Protein AF-A0A955BFC3-F1 (afdb_monomer)

Structure (mmCIF, N/CA/C/O backbone):
data_AF-A0A955BFC3-F1
#
_entry.id   AF-A0A955BFC3-F1
#
loop_
_atom_site.group_PDB
_atom_site.id
_atom_site.type_symbol
_atom_site.label_atom_id
_atom_site.label_alt_id
_atom_site.label_comp_id
_atom_site.label_asym_id
_atom_site.label_entity_id
_atom_site.label_seq_id
_atom_site.pdbx_PDB_ins_code
_atom_site.Cartn_x
_atom_site.Cartn_y
_atom_site.Cartn_z
_atom_site.occupancy
_atom_site.B_iso_or_equiv
_atom_site.auth_seq_id
_atom_site.auth_comp_id
_atom_site.auth_asym_id
_atom_site.auth_atom_id
_atom_site.pdbx_PDB_model_num
ATOM 1 N N . MET A 1 1 ? -17.741 5.591 8.403 1.00 45.81 1 MET A N 1
ATOM 2 C CA . MET A 1 1 ? -16.371 6.049 8.063 1.00 45.81 1 MET A CA 1
ATOM 3 C C . MET A 1 1 ? -15.977 5.504 6.692 1.00 45.81 1 MET A C 1
ATOM 5 O O . MET A 1 1 ? -16.262 4.345 6.418 1.00 45.81 1 MET A O 1
ATOM 9 N N . LYS A 1 2 ? -15.362 6.307 5.809 1.00 43.09 2 LYS A N 1
ATOM 10 C CA . LYS A 1 2 ? -14.871 5.824 4.501 1.00 43.09 2 LYS A CA 1
ATOM 11 C C . LYS A 1 2 ? -13.695 4.860 4.730 1.00 43.09 2 LYS A C 1
ATOM 13 O O . LYS A 1 2 ? -12.617 5.267 5.165 1.00 43.09 2 LYS A O 1
ATOM 18 N N . MET A 1 3 ? -13.920 3.569 4.484 1.00 52.06 3 MET A N 1
ATOM 19 C CA . MET A 1 3 ? -12.904 2.509 4.620 1.00 52.06 3 MET A CA 1
ATOM 20 C C . MET A 1 3 ? -11.932 2.458 3.437 1.00 52.06 3 MET A C 1
ATOM 22 O O . MET A 1 3 ? -10.856 1.881 3.547 1.00 52.06 3 MET A O 1
ATOM 26 N N . ILE A 1 4 ? -12.278 3.092 2.316 1.00 54.69 4 ILE A N 1
ATOM 27 C CA . ILE A 1 4 ? -11.404 3.135 1.145 1.00 54.69 4 ILE A CA 1
ATOM 28 C C . ILE A 1 4 ? -10.314 4.180 1.405 1.00 54.69 4 ILE A C 1
ATOM 30 O O . ILE A 1 4 ? -10.650 5.315 1.746 1.00 54.69 4 ILE A O 1
ATOM 34 N N . PRO A 1 5 ? -9.023 3.838 1.263 1.00 65.00 5 PRO A N 1
ATOM 35 C CA . PRO A 1 5 ? -7.918 4.779 1.393 1.00 65.00 5 PRO A CA 1
ATOM 36 C C . PRO A 1 5 ? -7.815 5.655 0.133 1.00 65.00 5 PRO A C 1
ATOM 38 O O . PRO A 1 5 ? -6.777 5.686 -0.516 1.00 65.00 5 PRO A O 1
ATOM 41 N N . GLY A 1 6 ? -8.900 6.329 -0.254 1.00 74.44 6 GLY A N 1
ATOM 42 C CA . GLY A 1 6 ? -8.959 7.103 -1.496 1.00 74.44 6 GLY A CA 1
ATOM 43 C C . GLY A 1 6 ? -7.904 8.205 -1.534 1.00 74.44 6 GLY A C 1
ATOM 44 O O . GLY A 1 6 ? -7.262 8.406 -2.557 1.00 74.44 6 GLY A O 1
ATOM 45 N N . GLU A 1 7 ? -7.653 8.844 -0.395 1.00 82.81 7 GLU A N 1
ATOM 46 C CA . GLU A 1 7 ? -6.651 9.896 -0.238 1.00 82.81 7 GLU A CA 1
ATOM 47 C C . GLU A 1 7 ? -5.227 9.353 -0.411 1.00 82.81 7 GLU A C 1
ATOM 49 O O . GLU A 1 7 ? -4.415 9.953 -1.111 1.00 82.81 7 GLU A O 1
ATOM 54 N N . ILE A 1 8 ? -4.925 8.191 0.182 1.00 88.12 8 ILE A N 1
ATOM 55 C CA . ILE A 1 8 ? -3.597 7.570 0.067 1.00 88.12 8 ILE A CA 1
ATOM 56 C C . ILE A 1 8 ? -3.375 7.012 -1.334 1.00 88.12 8 ILE A C 1
ATOM 58 O O . ILE A 1 8 ? -2.281 7.153 -1.870 1.00 88.12 8 ILE A O 1
ATOM 62 N N . ILE A 1 9 ? -4.391 6.397 -1.942 1.00 87.50 9 ILE A N 1
ATOM 63 C CA . ILE A 1 9 ? -4.297 5.912 -3.320 1.00 87.50 9 ILE A CA 1
ATOM 64 C C . ILE A 1 9 ? -4.110 7.082 -4.280 1.00 87.50 9 ILE A C 1
ATOM 66 O O . ILE A 1 9 ? -3.218 7.012 -5.119 1.00 87.50 9 ILE A O 1
ATOM 70 N N . ALA A 1 10 ? -4.851 8.180 -4.108 1.00 88.00 10 ALA A N 1
ATOM 71 C CA . ALA A 1 10 ? -4.666 9.392 -4.899 1.00 88.00 10 ALA A CA 1
ATOM 72 C C . ALA A 1 10 ? -3.243 9.958 -4.744 1.00 88.00 10 ALA A C 1
ATOM 74 O O . ALA A 1 10 ? -2.570 10.212 -5.745 1.00 88.00 10 ALA A O 1
ATOM 75 N N . ALA A 1 11 ? -2.749 10.081 -3.506 1.00 88.38 11 ALA A N 1
ATOM 76 C CA . ALA A 1 11 ? -1.388 10.539 -3.224 1.00 88.38 11 ALA A CA 1
ATOM 77 C C . ALA A 1 11 ? -0.327 9.610 -3.835 1.00 88.38 11 ALA A C 1
ATOM 79 O O . ALA A 1 11 ? 0.649 10.074 -4.428 1.00 88.38 11 ALA A O 1
ATOM 80 N N . TYR A 1 12 ? -0.541 8.296 -3.743 1.00 89.69 12 TYR A N 1
ATOM 81 C CA . TYR A 1 12 ? 0.329 7.310 -4.360 1.00 89.69 12 TYR A CA 1
ATOM 82 C C . TYR A 1 12 ? 0.352 7.472 -5.881 1.00 89.69 12 TYR A C 1
ATOM 84 O O . TYR A 1 12 ? 1.433 7.612 -6.443 1.00 89.69 12 TYR A O 1
ATOM 92 N N . THR A 1 13 ? -0.810 7.528 -6.542 1.00 88.38 13 THR A N 1
ATOM 93 C CA . THR A 1 13 ? -0.896 7.685 -8.003 1.00 88.38 13 THR A CA 1
ATOM 94 C C . THR A 1 13 ? -0.278 8.991 -8.490 1.00 88.38 13 THR A C 1
ATOM 96 O O . THR A 1 13 ? 0.429 8.987 -9.494 1.00 88.38 13 THR A O 1
ATOM 99 N N . ALA A 1 14 ? -0.478 10.093 -7.761 1.00 90.00 14 ALA A N 1
ATOM 100 C CA . ALA A 1 14 ? 0.104 11.386 -8.102 1.00 90.00 14 ALA A CA 1
ATOM 101 C C . ALA A 1 14 ? 1.636 11.354 -8.009 1.00 90.00 14 ALA A C 1
ATOM 103 O O . ALA A 1 14 ? 2.320 11.792 -8.931 1.00 90.00 14 ALA A O 1
ATOM 104 N N . GLY A 1 15 ? 2.185 10.784 -6.932 1.00 86.38 15 GLY A N 1
ATOM 105 C CA . GLY A 1 15 ? 3.633 10.631 -6.804 1.00 86.38 15 GLY A CA 1
ATOM 106 C C . GLY A 1 15 ? 4.209 9.617 -7.794 1.00 86.38 15 GLY A C 1
ATOM 107 O O . GLY A 1 15 ? 5.261 9.867 -8.369 1.00 86.38 15 GLY A O 1
ATOM 108 N N . ALA A 1 16 ? 3.502 8.521 -8.079 1.00 85.88 16 ALA A N 1
ATOM 109 C CA . ALA A 1 16 ? 3.922 7.538 -9.075 1.00 85.88 16 ALA A CA 1
ATOM 110 C C . ALA A 1 16 ? 3.994 8.137 -10.488 1.00 85.88 16 ALA A C 1
ATOM 112 O O . ALA A 1 16 ? 4.910 7.806 -11.233 1.00 85.88 16 ALA A O 1
ATOM 113 N N . ALA A 1 17 ? 3.084 9.052 -10.836 1.00 85.88 17 ALA A N 1
ATOM 114 C CA . ALA A 1 17 ? 3.136 9.795 -12.094 1.00 85.88 17 ALA A CA 1
ATOM 115 C C . ALA A 1 17 ? 4.302 10.802 -12.158 1.00 85.88 17 ALA A C 1
ATOM 117 O O . ALA A 1 17 ? 4.757 11.140 -13.247 1.00 85.88 17 ALA A O 1
ATOM 118 N N . ALA A 1 18 ? 4.788 11.278 -11.007 1.00 86.75 18 ALA A N 1
ATOM 119 C CA . ALA A 1 18 ? 5.924 12.194 -10.922 1.00 86.75 18 ALA A CA 1
ATOM 120 C C . ALA A 1 18 ? 7.288 11.479 -10.945 1.00 86.75 18 ALA A C 1
ATOM 122 O O . ALA A 1 18 ? 8.297 12.097 -11.285 1.00 86.75 18 ALA A O 1
ATOM 123 N N . VAL A 1 19 ? 7.346 10.194 -10.575 1.00 83.19 19 VAL A N 1
ATOM 124 C CA . VAL A 1 19 ? 8.592 9.414 -10.579 1.00 83.19 19 VAL A CA 1
ATOM 125 C C . VAL A 1 19 ? 8.903 8.925 -12.005 1.00 83.19 19 VAL A C 1
ATOM 127 O O . VAL A 1 19 ? 8.067 8.255 -12.612 1.00 83.19 19 VAL A O 1
ATOM 130 N N . PRO A 1 20 ? 10.108 9.195 -12.546 1.00 78.75 20 PRO A N 1
ATOM 131 C CA . PRO A 1 20 ? 10.523 8.673 -13.849 1.00 78.75 20 PRO A CA 1
ATOM 132 C C . PRO A 1 20 ? 10.503 7.138 -13.887 1.00 78.75 20 PRO A C 1
ATOM 134 O O . PRO A 1 20 ? 10.922 6.494 -12.924 1.00 78.75 20 PRO A O 1
ATOM 137 N N . GLN A 1 21 ? 10.079 6.543 -15.008 1.00 70.56 21 GLN A N 1
ATOM 138 C CA . GLN A 1 21 ? 9.887 5.084 -15.109 1.00 70.56 21 GLN A CA 1
ATOM 139 C C . GLN A 1 21 ? 11.180 4.270 -14.919 1.00 70.56 21 GLN A C 1
ATOM 141 O O . GLN A 1 21 ? 11.129 3.159 -14.393 1.00 70.56 21 GLN A O 1
ATOM 146 N N . ASP A 1 22 ? 12.342 4.849 -15.229 1.00 72.38 22 ASP A N 1
ATOM 147 C CA . ASP A 1 22 ? 13.648 4.214 -15.003 1.00 72.38 22 ASP A CA 1
ATOM 148 C C . ASP A 1 22 ? 14.060 4.164 -13.520 1.00 72.38 22 ASP A C 1
ATOM 150 O O . ASP A 1 22 ? 14.967 3.426 -13.137 1.00 72.38 22 ASP A O 1
ATOM 154 N N . GLN A 1 23 ? 13.385 4.915 -12.643 1.00 80.88 23 GLN A N 1
ATOM 155 C CA . GLN A 1 23 ? 13.720 5.025 -11.220 1.00 80.88 23 GLN A CA 1
ATOM 156 C C . GLN A 1 23 ? 12.819 4.143 -10.350 1.00 80.88 23 GLN A C 1
ATOM 158 O O . GLN A 1 23 ? 12.224 4.577 -9.361 1.00 80.88 23 GLN A O 1
ATOM 163 N N . SER A 1 24 ? 12.776 2.853 -10.685 1.00 78.06 24 SER A N 1
ATOM 164 C CA . SER A 1 24 ? 11.986 1.824 -9.989 1.00 78.06 24 SER A CA 1
ATOM 165 C C . SER A 1 24 ? 12.195 1.785 -8.464 1.00 78.06 24 SER A C 1
ATOM 167 O O . SER A 1 24 ? 11.259 1.540 -7.703 1.00 78.06 24 SER A O 1
ATOM 169 N N . LYS A 1 25 ? 13.405 2.104 -7.983 1.00 83.94 25 LYS A N 1
ATOM 170 C CA . LYS A 1 25 ? 13.712 2.179 -6.541 1.00 83.94 25 LYS A CA 1
ATOM 171 C C . LYS A 1 25 ? 12.927 3.288 -5.830 1.00 83.94 25 LYS A C 1
ATOM 173 O O . LYS A 1 25 ? 12.523 3.110 -4.682 1.00 83.94 25 LYS A O 1
ATOM 178 N N . TRP A 1 26 ? 12.685 4.411 -6.505 1.00 86.38 26 TRP A N 1
ATOM 179 C CA . TRP A 1 26 ? 11.940 5.542 -5.949 1.00 86.38 26 TRP A CA 1
ATOM 180 C C . TRP A 1 26 ? 10.439 5.271 -5.889 1.00 86.38 26 TRP A C 1
ATOM 182 O O . TRP A 1 26 ? 9.796 5.669 -4.923 1.00 86.38 26 TRP A O 1
ATOM 192 N N . LEU A 1 27 ? 9.895 4.505 -6.841 1.00 85.69 27 LEU A N 1
ATOM 193 C CA . LEU A 1 27 ? 8.512 4.019 -6.767 1.00 85.69 27 LEU A CA 1
ATOM 194 C C . LEU A 1 27 ? 8.286 3.113 -5.551 1.00 85.69 27 LEU A C 1
ATOM 196 O O . LEU A 1 27 ? 7.259 3.231 -4.883 1.00 85.69 27 LEU A O 1
ATOM 200 N N . ILE A 1 28 ? 9.248 2.237 -5.236 1.00 86.81 28 ILE A N 1
ATOM 201 C CA . ILE A 1 28 ? 9.187 1.375 -4.046 1.00 86.81 28 ILE A CA 1
ATOM 202 C C . ILE A 1 28 ? 9.280 2.219 -2.769 1.00 86.81 28 ILE A C 1
ATOM 204 O O . ILE A 1 28 ? 8.455 2.057 -1.871 1.00 86.81 28 ILE A O 1
ATOM 208 N N . ALA A 1 29 ? 10.234 3.152 -2.698 1.00 89.69 29 ALA A N 1
ATOM 209 C CA . ALA A 1 29 ? 10.368 4.054 -1.553 1.00 89.69 29 ALA A CA 1
ATOM 210 C C . ALA A 1 29 ? 9.093 4.889 -1.331 1.00 89.69 29 ALA A C 1
ATOM 212 O O . ALA A 1 29 ? 8.627 5.022 -0.199 1.00 89.69 29 ALA A O 1
ATOM 213 N N . TRP A 1 30 ? 8.482 5.381 -2.412 1.00 90.94 30 TRP A N 1
ATOM 214 C CA . TRP A 1 30 ? 7.227 6.122 -2.356 1.00 90.94 30 TRP A CA 1
ATOM 215 C C . TRP A 1 30 ? 6.056 5.256 -1.886 1.00 90.94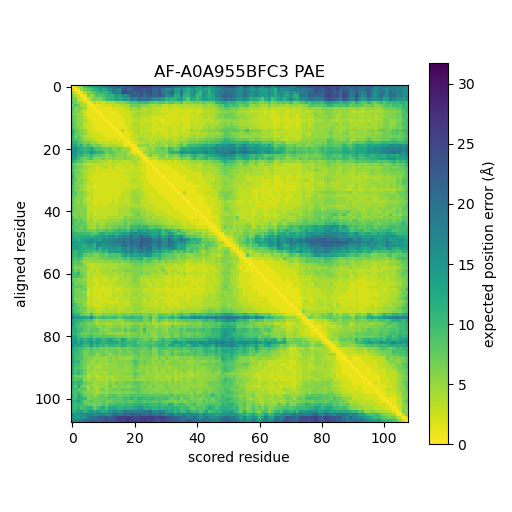 30 TRP A C 1
ATOM 217 O O . TRP A 1 30 ? 5.287 5.669 -1.021 1.00 90.94 30 TRP A O 1
ATOM 227 N N . ALA A 1 31 ? 5.949 4.020 -2.380 1.00 89.31 31 ALA A N 1
ATOM 228 C CA . ALA A 1 31 ? 4.937 3.072 -1.922 1.00 89.31 31 ALA A CA 1
ATOM 229 C C . ALA A 1 31 ? 5.061 2.775 -0.415 1.00 89.31 31 ALA A C 1
ATOM 231 O O . ALA A 1 31 ? 4.052 2.761 0.293 1.00 89.31 31 ALA A O 1
ATOM 232 N N . LEU A 1 32 ? 6.288 2.591 0.088 1.00 91.00 32 LEU A N 1
ATOM 233 C CA . LEU A 1 32 ? 6.555 2.397 1.518 1.00 91.00 32 LEU A CA 1
ATOM 234 C C . LEU A 1 32 ? 6.177 3.633 2.339 1.00 91.00 32 LEU A C 1
ATOM 236 O O . LEU A 1 32 ? 5.547 3.500 3.389 1.00 91.00 32 LEU A O 1
ATOM 240 N N . PHE A 1 33 ? 6.503 4.830 1.845 1.00 92.12 33 PHE A N 1
ATOM 241 C CA . PHE A 1 33 ? 6.109 6.086 2.478 1.00 92.12 33 PHE A CA 1
ATOM 242 C C . PHE A 1 33 ? 4.581 6.223 2.564 1.00 92.12 33 PHE A C 1
ATOM 244 O O . PHE A 1 33 ? 4.045 6.472 3.645 1.00 92.12 33 PHE A O 1
ATOM 251 N N . CYS A 1 34 ? 3.858 5.976 1.467 1.00 90.81 34 CYS A N 1
ATOM 252 C CA . CYS A 1 34 ? 2.393 5.980 1.453 1.00 90.81 34 CYS A CA 1
ATOM 253 C C . CYS A 1 34 ? 1.796 4.923 2.398 1.00 90.81 34 CYS A C 1
ATOM 255 O O . CYS A 1 34 ? 0.814 5.203 3.086 1.00 90.81 34 CYS A O 1
ATOM 257 N N . GLY A 1 35 ? 2.403 3.734 2.481 1.00 89.12 35 GLY A N 1
ATOM 258 C CA . GLY A 1 35 ? 1.998 2.683 3.416 1.00 89.12 35 GLY A CA 1
ATOM 259 C C . GLY A 1 35 ? 2.171 3.092 4.882 1.00 89.12 35 GLY A C 1
ATOM 260 O O . GLY A 1 35 ? 1.267 2.884 5.692 1.00 89.12 35 GLY A O 1
ATOM 261 N N . ALA A 1 36 ? 3.288 3.739 5.223 1.00 90.50 36 ALA A N 1
ATOM 262 C CA . ALA A 1 36 ? 3.508 4.288 6.559 1.00 90.50 36 ALA A CA 1
ATOM 263 C C . ALA A 1 36 ? 2.491 5.395 6.887 1.00 90.50 36 ALA A C 1
ATOM 265 O O . ALA A 1 36 ? 1.892 5.387 7.964 1.00 90.50 36 ALA A O 1
ATOM 266 N N . LEU A 1 37 ? 2.234 6.301 5.937 1.00 88.69 37 LEU A N 1
ATOM 267 C CA . LEU A 1 37 ? 1.247 7.371 6.092 1.00 88.69 37 LEU A CA 1
ATOM 268 C C . LEU A 1 37 ? -0.159 6.804 6.338 1.00 88.69 37 LEU A C 1
ATOM 270 O O . LEU A 1 37 ? -0.875 7.271 7.222 1.00 88.69 37 LEU A O 1
ATOM 274 N N . LEU A 1 38 ? -0.533 5.752 5.605 1.00 89.19 38 LEU A N 1
ATOM 275 C CA . LEU A 1 38 ? -1.804 5.055 5.783 1.00 8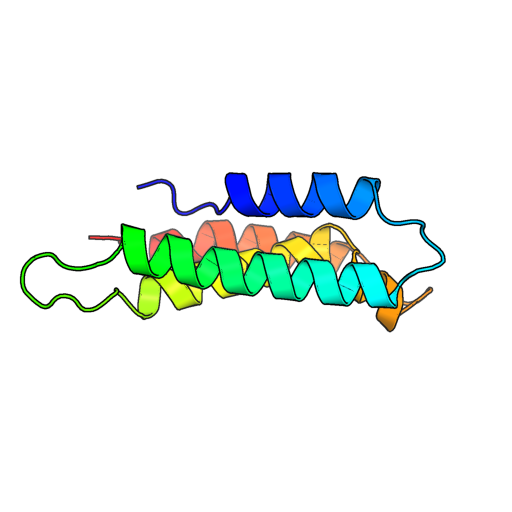9.19 38 LEU A CA 1
ATOM 276 C C . LEU A 1 38 ? -1.960 4.501 7.197 1.00 89.19 38 LEU A C 1
ATOM 278 O O . LEU A 1 38 ? -3.023 4.662 7.798 1.00 89.19 38 LEU A 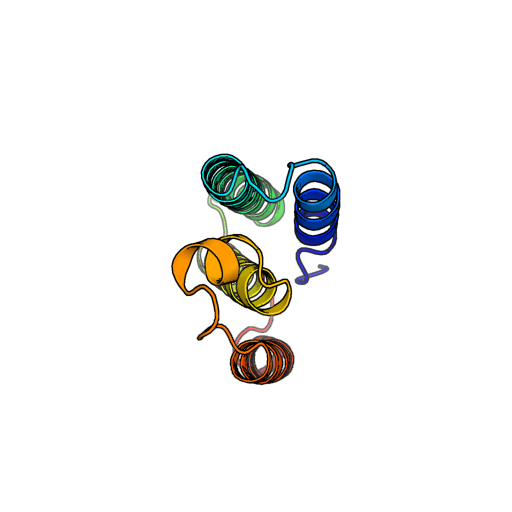O 1
ATOM 282 N N . ILE A 1 39 ? -0.912 3.874 7.738 1.00 87.62 39 ILE A N 1
ATOM 283 C CA . ILE A 1 39 ? -0.927 3.340 9.103 1.00 87.62 39 ILE A CA 1
ATOM 284 C C . ILE A 1 39 ? -1.135 4.475 10.108 1.00 87.62 39 ILE A C 1
ATOM 286 O O . ILE A 1 39 ? -1.988 4.353 10.986 1.00 87.62 39 ILE A O 1
ATOM 290 N N . VAL A 1 40 ? -0.412 5.589 9.960 1.00 86.56 40 VAL A N 1
ATOM 291 C CA . VAL A 1 40 ? -0.532 6.750 10.856 1.00 86.56 40 VAL A CA 1
ATOM 292 C C . VAL A 1 40 ? -1.945 7.331 10.815 1.00 86.56 40 VAL A C 1
ATOM 294 O O . VAL A 1 40 ? -2.578 7.459 11.862 1.00 86.56 40 VAL A O 1
ATOM 297 N N . ILE A 1 41 ? -2.473 7.616 9.621 1.00 84.81 41 ILE A N 1
ATOM 298 C CA . ILE A 1 41 ? -3.807 8.211 9.459 1.00 84.81 41 ILE A CA 1
ATOM 299 C C . ILE A 1 41 ? -4.886 7.272 9.998 1.00 84.81 41 ILE A C 1
ATOM 301 O O . ILE A 1 41 ? -5.775 7.708 10.728 1.00 84.81 41 ILE A O 1
ATOM 305 N N . ARG A 1 42 ? -4.815 5.970 9.691 1.00 83.88 42 ARG A N 1
ATOM 306 C CA . ARG A 1 42 ? -5.812 5.005 10.175 1.00 83.88 42 ARG A CA 1
ATOM 307 C C . ARG A 1 42 ? -5.717 4.796 11.677 1.00 83.88 42 ARG A C 1
ATOM 309 O O . ARG A 1 42 ? -6.756 4.703 12.325 1.00 83.88 42 ARG A O 1
ATOM 316 N N . CYS A 1 43 ? -4.513 4.775 12.243 1.00 83.19 43 CYS A N 1
ATOM 317 C CA . CYS A 1 43 ? -4.347 4.647 13.685 1.00 83.19 43 CYS A CA 1
ATOM 318 C C . CYS A 1 43 ? -4.872 5.89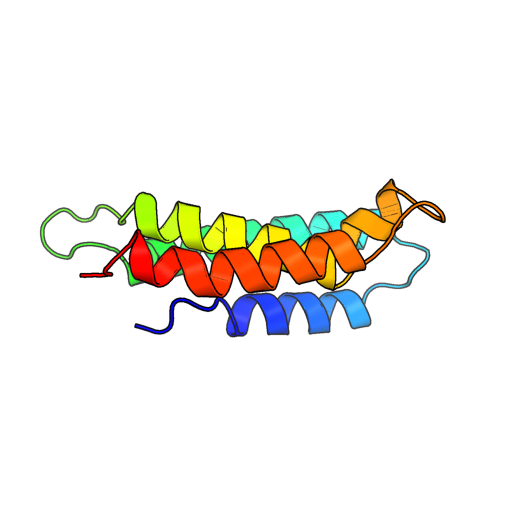8 14.416 1.00 83.19 43 CYS A C 1
ATOM 320 O O . CYS A 1 43 ? -5.518 5.762 15.448 1.00 83.19 43 CYS A O 1
ATOM 322 N N . GLN A 1 44 ? -4.700 7.102 13.857 1.00 80.88 44 GLN A N 1
ATOM 323 C CA . GLN A 1 44 ? -5.293 8.328 14.411 1.00 80.88 44 GLN A CA 1
ATOM 324 C C . GLN A 1 44 ? -6.821 8.366 14.267 1.00 80.88 44 GLN A C 1
ATOM 326 O O . GLN A 1 44 ? -7.509 8.710 15.222 1.00 80.88 44 GLN A O 1
ATOM 331 N N . ALA A 1 45 ? -7.356 7.978 13.107 1.00 78.00 45 ALA A N 1
ATOM 332 C CA . ALA A 1 45 ? -8.794 8.008 12.833 1.00 78.00 45 ALA A CA 1
ATOM 333 C C . ALA A 1 45 ? -9.595 6.962 13.626 1.00 78.00 45 ALA A C 1
ATOM 335 O O . ALA A 1 45 ? -10.770 7.173 13.899 1.00 78.00 45 ALA A O 1
ATOM 336 N N . THR A 1 46 ? -8.968 5.838 13.982 1.00 77.25 46 THR A N 1
ATOM 337 C CA . THR A 1 46 ? -9.590 4.738 14.748 1.00 77.25 46 THR A CA 1
ATOM 338 C C . THR A 1 46 ? -9.105 4.689 16.192 1.00 77.25 46 THR A C 1
ATOM 340 O O . THR A 1 46 ? -9.182 3.650 16.851 1.00 77.25 46 THR A O 1
ATOM 343 N N . LYS A 1 47 ? -8.530 5.793 16.677 1.00 78.31 47 LYS A N 1
ATOM 344 C CA . LYS A 1 47 ? -8.083 5.904 18.058 1.00 78.31 47 LYS A CA 1
ATOM 345 C C . LYS A 1 47 ? -9.308 5.987 18.958 1.00 78.31 47 LYS A C 1
ATOM 347 O O . LYS A 1 47 ? -10.055 6.958 18.900 1.00 78.31 47 LYS A O 1
ATOM 352 N N . ASP A 1 48 ? -9.480 4.978 19.799 1.00 74.31 48 ASP A N 1
ATOM 353 C CA . ASP A 1 48 ? -10.524 4.974 20.814 1.00 74.31 48 ASP A CA 1
ATOM 354 C C . ASP A 1 48 ? -10.237 6.087 21.849 1.00 74.31 48 ASP A C 1
ATOM 356 O O . ASP A 1 48 ? -9.154 6.088 22.449 1.00 74.31 48 ASP A O 1
ATOM 360 N N . PRO A 1 49 ? -11.160 7.045 22.071 1.00 66.94 49 PRO A N 1
ATOM 361 C CA . PRO A 1 49 ? -10.989 8.120 23.047 1.00 66.94 49 PRO A CA 1
ATOM 362 C C . PRO A 1 49 ? -10.810 7.622 24.486 1.00 66.94 49 PRO A C 1
ATOM 364 O O . PRO A 1 49 ? -10.170 8.302 25.285 1.00 66.94 49 PRO A O 1
ATOM 367 N N . ALA A 1 50 ? -11.357 6.447 24.817 1.00 71.56 50 ALA A N 1
ATOM 368 C CA . ALA A 1 50 ? -11.328 5.888 26.164 1.00 71.56 50 ALA A CA 1
ATOM 369 C C . ALA A 1 50 ? -10.021 5.143 26.466 1.00 71.56 50 ALA A C 1
ATOM 371 O O . ALA A 1 50 ? -9.490 5.237 27.570 1.00 71.56 50 ALA A O 1
ATOM 372 N N . THR A 1 51 ? -9.480 4.404 25.493 1.00 71.38 51 THR A N 1
ATOM 373 C CA . THR A 1 51 ? -8.274 3.580 25.697 1.00 71.38 51 THR A CA 1
ATOM 374 C C . THR A 1 51 ? -7.019 4.153 25.040 1.00 71.38 51 THR A C 1
ATOM 376 O O . THR A 1 51 ? -5.912 3.682 25.308 1.00 71.38 51 THR A O 1
ATOM 379 N N . GLY A 1 52 ? -7.161 5.147 24.159 1.00 69.44 52 GLY A N 1
ATOM 380 C CA . GLY A 1 52 ? -6.069 5.748 23.394 1.00 69.44 52 GLY A CA 1
ATOM 381 C C . GLY A 1 52 ? -5.414 4.798 22.385 1.00 69.44 52 GLY A C 1
ATOM 382 O O . GLY A 1 52 ? -4.421 5.176 21.758 1.00 69.44 52 GLY A O 1
ATOM 383 N N . LYS A 1 53 ? -5.937 3.575 22.227 1.00 74.31 53 LYS A N 1
ATOM 384 C CA . LYS A 1 53 ? -5.412 2.549 21.323 1.00 74.31 53 LYS A CA 1
ATOM 385 C C . LYS A 1 53 ? -6.140 2.622 19.991 1.00 74.31 53 LYS A C 1
ATOM 387 O O . LYS A 1 53 ? -7.338 2.880 19.941 1.00 74.31 53 LYS A O 1
ATOM 392 N N . CYS A 1 54 ? -5.413 2.370 18.910 1.00 76.75 54 CYS A N 1
ATOM 393 C CA . CYS A 1 54 ? -6.034 2.264 17.602 1.00 76.75 54 CYS A CA 1
ATOM 394 C C . CYS A 1 54 ? -6.559 0.863 17.320 1.00 76.75 54 CYS A C 1
ATOM 396 O O . CYS A 1 54 ? -6.010 -0.145 17.786 1.00 76.75 54 CYS A O 1
ATOM 398 N N . GLN A 1 55 ? -7.623 0.806 16.527 1.00 79.69 55 GLN A N 1
ATOM 399 C CA . GLN A 1 55 ? -8.258 -0.439 16.136 1.00 79.69 55 GLN A CA 1
ATOM 400 C C . GLN A 1 55 ? -7.378 -1.174 15.118 1.00 79.69 55 GLN A C 1
ATOM 402 O O . GLN A 1 55 ? -7.426 -0.941 13.910 1.00 79.69 55 GLN A O 1
ATOM 407 N N . LYS A 1 56 ? -6.544 -2.089 15.623 1.00 81.00 56 LYS A N 1
ATOM 408 C CA . LYS A 1 56 ? -5.558 -2.837 14.823 1.00 81.00 56 LYS A CA 1
ATOM 409 C C . LYS A 1 56 ? -6.180 -3.551 13.617 1.00 81.00 56 LYS A C 1
ATOM 411 O O . LYS A 1 56 ? -5.556 -3.598 12.562 1.00 81.00 56 LYS A O 1
ATOM 416 N N . ALA A 1 57 ? -7.408 -4.056 13.760 1.00 79.75 57 ALA A N 1
ATOM 417 C CA . ALA A 1 57 ? -8.147 -4.696 12.674 1.00 79.75 57 ALA A CA 1
ATOM 418 C C . ALA A 1 57 ? -8.399 -3.725 11.508 1.00 79.75 57 ALA A C 1
ATOM 420 O O . ALA A 1 57 ? -8.042 -4.033 10.375 1.00 79.75 57 ALA A O 1
ATOM 421 N N . ALA A 1 58 ? -8.914 -2.522 11.779 1.00 79.81 58 ALA A N 1
ATOM 422 C CA . ALA A 1 58 ? -9.175 -1.512 10.753 1.00 79.81 58 ALA A CA 1
ATOM 423 C C . ALA A 1 58 ? -7.898 -1.090 10.008 1.00 79.81 58 ALA A C 1
ATOM 425 O O . ALA A 1 58 ? -7.910 -0.928 8.784 1.00 79.81 58 ALA A O 1
ATOM 426 N N . VAL A 1 59 ? -6.786 -0.940 10.739 1.00 83.94 59 VAL A N 1
ATOM 427 C CA . VAL A 1 59 ? -5.473 -0.626 10.154 1.00 83.94 59 VAL A CA 1
ATOM 428 C C . VAL A 1 59 ? -5.011 -1.761 9.240 1.00 83.94 59 VAL A C 1
ATOM 430 O O . VAL A 1 59 ? -4.627 -1.498 8.102 1.00 83.94 59 VAL A O 1
ATOM 433 N N . ALA A 1 60 ? -5.105 -3.014 9.695 1.00 85.56 60 ALA A N 1
ATOM 434 C CA . ALA A 1 60 ? -4.709 -4.180 8.911 1.00 85.56 60 ALA A CA 1
ATOM 435 C C . ALA A 1 60 ? -5.550 -4.324 7.632 1.00 85.56 60 ALA A C 1
ATOM 437 O O . ALA A 1 60 ? -4.988 -4.454 6.545 1.00 85.56 60 ALA A O 1
ATOM 438 N N . PHE A 1 61 ? -6.881 -4.212 7.729 1.00 85.81 61 PHE A N 1
ATOM 439 C CA . PHE A 1 61 ? -7.762 -4.292 6.559 1.00 85.81 61 PHE A CA 1
ATOM 440 C C . PHE A 1 61 ? -7.485 -3.174 5.544 1.00 85.81 61 PHE A C 1
ATOM 442 O O . PHE A 1 61 ? -7.461 -3.419 4.335 1.00 85.81 61 PHE A O 1
ATOM 449 N N . SER A 1 62 ? -7.220 -1.956 6.031 1.00 84.12 62 SER A N 1
ATOM 450 C CA . SER A 1 62 ? -6.868 -0.810 5.182 1.00 84.12 62 SER A CA 1
ATOM 451 C C . SER A 1 62 ? -5.511 -0.994 4.502 1.00 84.12 62 SER A C 1
ATOM 453 O O . SER A 1 62 ? -5.345 -0.619 3.343 1.00 84.12 62 SER A O 1
ATOM 455 N N . PHE A 1 63 ? -4.541 -1.575 5.210 1.00 87.75 63 PHE A N 1
ATOM 456 C CA . PHE A 1 63 ? -3.209 -1.832 4.675 1.00 87.75 63 PHE A CA 1
ATOM 457 C C . PHE A 1 63 ? -3.241 -2.896 3.575 1.00 87.75 63 PHE A C 1
ATOM 459 O O . PHE A 1 63 ? -2.661 -2.692 2.512 1.00 87.75 63 PHE A O 1
ATOM 466 N N . VAL A 1 64 ? -3.981 -3.991 3.775 1.00 89.00 64 VAL A N 1
ATOM 467 C CA . VAL A 1 64 ? -4.150 -5.018 2.736 1.00 89.00 64 VAL A CA 1
ATOM 468 C C . VAL A 1 64 ? -4.850 -4.438 1.506 1.00 89.00 64 VAL A C 1
ATOM 470 O O . VAL A 1 64 ? -4.383 -4.652 0.389 1.00 89.00 64 VAL A O 1
ATOM 473 N N . ALA A 1 65 ? -5.899 -3.628 1.695 1.00 87.75 65 ALA A N 1
ATOM 474 C CA . ALA A 1 65 ? -6.555 -2.936 0.585 1.00 87.75 65 ALA A CA 1
ATOM 475 C C . ALA A 1 65 ? -5.562 -2.075 -0.214 1.00 87.75 65 ALA A C 1
ATOM 477 O O . ALA A 1 65 ? -5.567 -2.094 -1.443 1.00 87.75 65 ALA A O 1
ATOM 478 N N . PHE A 1 66 ? -4.692 -1.339 0.479 1.00 88.81 66 PHE A N 1
ATOM 479 C CA . PHE A 1 66 ? -3.663 -0.516 -0.149 1.00 88.81 66 PHE A CA 1
ATOM 480 C C . PHE A 1 66 ? -2.667 -1.344 -0.967 1.00 88.81 66 PHE A C 1
ATOM 482 O O . PHE A 1 66 ? -2.399 -0.998 -2.113 1.00 88.81 66 PHE A O 1
ATOM 489 N N . VAL A 1 67 ? -2.173 -2.462 -0.430 1.00 89.38 67 VAL A N 1
ATOM 490 C CA . VAL A 1 67 ? -1.248 -3.353 -1.153 1.00 89.38 67 VAL A CA 1
ATOM 491 C C . VAL A 1 67 ? -1.896 -3.937 -2.409 1.00 89.38 67 VAL A C 1
ATOM 493 O O . VAL A 1 67 ? -1.268 -3.959 -3.467 1.00 89.38 67 VAL A O 1
ATOM 496 N N . ILE A 1 68 ? -3.162 -4.353 -2.322 1.00 89.44 68 ILE A N 1
ATOM 497 C CA . ILE A 1 68 ? -3.910 -4.842 -3.485 1.00 89.44 68 ILE A CA 1
ATOM 498 C C . ILE A 1 68 ? -3.997 -3.750 -4.557 1.00 89.44 68 ILE A C 1
ATOM 500 O O . ILE A 1 68 ? -3.749 -4.013 -5.731 1.00 89.44 68 ILE A O 1
ATOM 504 N N . TRP A 1 69 ? -4.277 -2.507 -4.168 1.00 88.44 69 TRP A N 1
ATOM 505 C CA . TRP A 1 69 ? -4.313 -1.391 -5.110 1.00 88.44 69 TRP A CA 1
ATOM 506 C C . TRP A 1 69 ? -2.945 -1.051 -5.710 1.00 88.44 69 TRP A C 1
ATO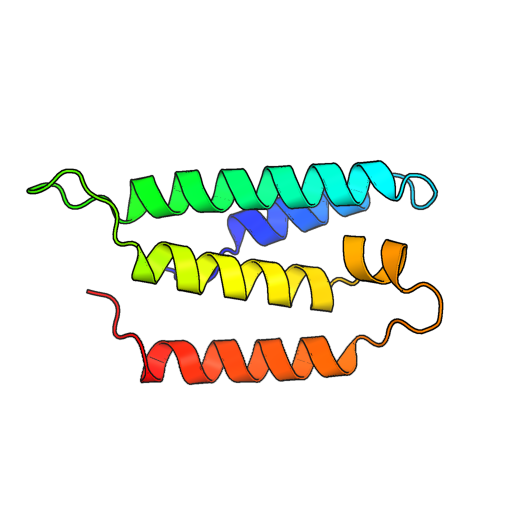M 508 O O . TRP A 1 69 ? -2.873 -0.763 -6.902 1.00 88.44 69 TRP A O 1
ATOM 518 N N . LEU A 1 70 ? -1.857 -1.129 -4.936 1.00 87.56 70 LEU A N 1
ATOM 519 C CA . LEU A 1 70 ? -0.498 -0.981 -5.470 1.00 87.56 70 LEU A CA 1
ATOM 520 C C . LEU A 1 70 ? -0.201 -2.016 -6.557 1.00 87.56 70 LEU A C 1
ATOM 522 O O . LEU A 1 70 ? 0.468 -1.698 -7.544 1.00 87.56 70 LEU A O 1
ATOM 526 N N . TYR A 1 71 ? -0.703 -3.240 -6.374 1.00 87.06 71 TYR A N 1
ATOM 527 C CA . TYR A 1 71 ? -0.628 -4.275 -7.392 1.00 87.06 71 TYR A CA 1
ATOM 528 C C . TYR A 1 71 ? -1.477 -3.897 -8.606 1.00 87.06 71 TYR A C 1
ATOM 530 O O . TYR A 1 71 ? -0.945 -3.868 -9.702 1.00 87.06 71 TYR A O 1
ATOM 538 N N . VAL A 1 72 ? -2.753 -3.527 -8.447 1.00 86.56 72 VAL A N 1
ATOM 539 C CA . VAL A 1 72 ? -3.629 -3.137 -9.578 1.00 86.56 72 VAL A CA 1
ATOM 540 C C . VAL A 1 72 ? -3.035 -2.005 -10.421 1.00 86.56 72 VAL A C 1
ATOM 542 O O . VAL A 1 72 ? -3.127 -2.028 -11.643 1.00 86.56 72 VAL A O 1
ATOM 545 N N . ILE A 1 73 ? -2.407 -1.019 -9.781 1.00 85.31 73 ILE A N 1
ATOM 546 C CA . ILE A 1 73 ? -1.774 0.116 -10.468 1.00 85.31 73 ILE A CA 1
ATOM 547 C C . ILE A 1 73 ? -0.494 -0.316 -11.207 1.00 85.31 73 ILE A C 1
ATOM 549 O O . ILE A 1 73 ? -0.035 0.373 -12.114 1.00 85.31 73 ILE A O 1
ATOM 553 N N . GLY A 1 74 ? 0.084 -1.465 -10.850 1.00 76.56 74 GLY A N 1
ATOM 554 C CA . GLY A 1 74 ? 1.303 -1.973 -11.466 1.00 76.56 74 GLY A CA 1
ATOM 555 C C . GLY A 1 74 ? 2.523 -1.125 -11.127 1.00 76.56 74 GLY A C 1
ATOM 556 O O . GLY A 1 74 ? 3.415 -0.998 -11.948 1.00 76.56 74 GLY A O 1
ATOM 557 N N . GLY A 1 75 ? 2.574 -0.507 -9.946 1.00 77.38 75 GLY A N 1
ATOM 558 C CA . GLY A 1 75 ? 3.697 0.346 -9.557 1.00 77.38 75 GLY A CA 1
ATOM 559 C C . GLY A 1 75 ? 4.954 -0.458 -9.188 1.00 77.38 75 GLY A C 1
ATOM 560 O O . GLY A 1 75 ? 5.665 -0.937 -10.071 1.00 77.38 75 GLY A O 1
ATOM 561 N N . PRO A 1 76 ? 5.250 -0.659 -7.889 1.00 77.50 76 PRO A N 1
ATOM 562 C CA . PRO A 1 76 ? 6.424 -1.421 -7.458 1.00 77.50 76 PRO A CA 1
ATOM 563 C C . PRO A 1 76 ? 6.404 -2.870 -7.964 1.00 77.50 76 PRO A C 1
ATOM 565 O O . PRO A 1 76 ? 7.455 -3.454 -8.193 1.00 77.50 76 PRO A O 1
ATOM 568 N N . PHE A 1 77 ? 5.223 -3.452 -8.186 1.00 79.62 77 PHE A N 1
ATOM 569 C CA . PHE A 1 77 ? 5.102 -4.828 -8.662 1.00 79.62 77 PHE A CA 1
ATOM 570 C C . PHE A 1 77 ? 5.527 -4.986 -10.124 1.00 79.62 77 PHE A C 1
ATOM 572 O O . PHE A 1 77 ? 6.269 -5.912 -10.426 1.00 79.62 77 PHE A O 1
ATOM 579 N N . LYS A 1 78 ? 5.175 -4.064 -11.025 1.00 79.44 78 LYS A N 1
ATOM 580 C CA . LYS A 1 78 ? 5.693 -4.109 -12.402 1.00 79.44 78 LYS A CA 1
ATOM 581 C C . LYS A 1 78 ? 7.200 -3.865 -12.439 1.00 79.44 78 LYS A C 1
ATOM 583 O O . LYS A 1 78 ? 7.902 -4.501 -13.213 1.00 79.44 78 LYS A O 1
ATOM 588 N N . ALA A 1 79 ? 7.704 -3.002 -11.555 1.00 73.44 79 ALA A N 1
ATOM 589 C CA . ALA A 1 79 ? 9.138 -2.771 -11.403 1.00 73.44 79 ALA A CA 1
ATOM 590 C C . ALA A 1 79 ? 9.916 -4.020 -10.935 1.00 73.44 79 ALA A C 1
ATOM 592 O O . ALA A 1 79 ? 11.078 -4.182 -11.297 1.00 73.44 79 ALA A O 1
ATOM 593 N N . ILE A 1 80 ? 9.293 -4.899 -10.139 1.00 76.88 80 ILE A N 1
ATOM 594 C CA . ILE A 1 80 ? 9.916 -6.131 -9.622 1.00 76.88 80 ILE A CA 1
ATOM 595 C C . ILE A 1 80 ? 9.728 -7.314 -10.584 1.00 76.88 80 ILE A C 1
ATOM 597 O O . ILE A 1 80 ? 10.660 -8.087 -10.788 1.00 76.88 80 ILE A O 1
ATOM 601 N N . TYR A 1 81 ? 8.534 -7.470 -11.160 1.00 76.56 81 TYR A N 1
ATOM 602 C CA . TYR A 1 81 ? 8.149 -8.635 -11.968 1.00 76.56 81 TYR A CA 1
ATOM 603 C C . TYR A 1 81 ? 8.299 -8.423 -13.488 1.00 76.56 81 TYR A C 1
ATOM 605 O O . TYR A 1 81 ? 8.178 -9.383 -14.250 1.00 76.56 81 TYR A O 1
ATOM 613 N N . GLY A 1 82 ? 8.592 -7.200 -13.944 1.00 76.50 82 GLY A N 1
ATOM 614 C CA . GLY A 1 82 ? 8.901 -6.896 -15.344 1.00 76.50 82 GLY A CA 1
ATOM 615 C C . GLY A 1 82 ? 7.779 -7.287 -16.311 1.00 76.50 82 GLY A C 1
ATOM 616 O O . GLY A 1 82 ? 6.607 -7.007 -16.066 1.00 76.50 82 GLY A O 1
ATOM 617 N N . GLU A 1 83 ? 8.137 -7.945 -17.415 1.00 74.81 83 GLU A N 1
ATOM 618 C CA . GLU A 1 83 ? 7.196 -8.379 -18.464 1.00 74.81 83 GLU A CA 1
ATOM 619 C C . GLU A 1 83 ? 6.243 -9.503 -18.028 1.00 74.81 83 GLU A C 1
ATOM 621 O O . GLU A 1 83 ? 5.233 -9.731 -18.683 1.00 74.81 83 GLU A O 1
ATOM 626 N N . SER A 1 84 ? 6.521 -10.183 -16.910 1.00 76.81 84 SER A N 1
ATOM 627 C CA . SER A 1 84 ? 5.631 -11.221 -16.358 1.00 76.81 84 SER A CA 1
ATOM 628 C C . SER A 1 84 ? 4.513 -10.639 -15.487 1.00 76.81 84 SER A C 1
ATOM 630 O O . SER A 1 84 ? 3.735 -11.378 -14.884 1.00 76.81 84 SER A O 1
ATOM 632 N N . PHE A 1 85 ? 4.465 -9.313 -15.347 1.00 81.62 85 PHE A N 1
ATOM 633 C CA . PHE A 1 85 ? 3.457 -8.647 -14.546 1.00 81.62 85 PHE A CA 1
ATOM 634 C C . PHE A 1 85 ? 2.125 -8.570 -15.301 1.00 81.62 85 PHE A C 1
ATOM 636 O O . PHE A 1 85 ? 1.990 -7.845 -16.286 1.00 81.62 85 PHE A O 1
ATOM 643 N N . GLU A 1 86 ? 1.116 -9.260 -14.778 1.00 84.25 86 GLU A N 1
ATOM 644 C CA . GLU A 1 86 ? -0.251 -9.204 -15.284 1.00 84.25 86 GLU A CA 1
ATOM 645 C C . GLU A 1 86 ? -1.175 -8.528 -14.269 1.00 84.25 86 GLU A C 1
ATOM 647 O O . GLU A 1 86 ? -1.145 -8.819 -13.075 1.00 84.25 86 GLU A O 1
ATOM 652 N N . THR A 1 87 ? -2.032 -7.621 -14.737 1.00 84.88 87 THR A N 1
ATOM 653 C CA . THR A 1 87 ? -2.895 -6.824 -13.850 1.00 84.88 87 THR A CA 1
ATOM 654 C C . THR A 1 87 ? -4.133 -7.590 -13.368 1.00 84.88 87 THR A C 1
ATOM 656 O O . THR A 1 87 ? -4.665 -7.296 -12.293 1.00 84.88 87 THR A O 1
ATOM 659 N N . TRP A 1 88 ? -4.601 -8.589 -14.128 1.00 85.25 88 TRP A N 1
ATOM 660 C CA . TRP A 1 88 ? -5.875 -9.270 -13.866 1.00 85.25 88 TRP A CA 1
ATOM 661 C C . TRP A 1 88 ? -5.980 -9.947 -12.483 1.00 85.25 88 TRP A C 1
ATOM 663 O O . TRP A 1 88 ? -7.055 -9.832 -11.884 1.00 85.25 88 TRP A O 1
ATOM 673 N N . PRO A 1 89 ? -4.929 -10.568 -11.894 1.00 86.44 89 PRO A N 1
ATOM 674 C CA . PRO A 1 89 ? -5.032 -11.158 -10.558 1.00 86.44 89 PRO A CA 1
ATOM 675 C C . PRO A 1 89 ? -5.280 -10.080 -9.502 1.00 86.44 89 PRO A C 1
ATOM 677 O O . PRO A 1 89 ? -6.090 -10.255 -8.592 1.00 86.44 89 PRO A O 1
ATOM 680 N N . GLY A 1 90 ? -4.631 -8.925 -9.662 1.00 85.69 90 GLY A N 1
ATOM 681 C CA . GLY A 1 90 ? -4.824 -7.750 -8.821 1.00 85.69 90 GLY A CA 1
ATOM 682 C C . GLY A 1 90 ? -6.251 -7.246 -8.843 1.00 85.69 90 GLY A C 1
ATOM 683 O O . GLY A 1 90 ? -6.835 -6.984 -7.795 1.00 85.69 90 GLY A O 1
ATOM 684 N N . THR A 1 91 ? -6.824 -7.126 -10.039 1.00 86.06 91 THR A N 1
ATOM 685 C CA . THR A 1 91 ? -8.197 -6.650 -10.213 1.00 86.06 91 THR A CA 1
ATOM 686 C C . THR A 1 91 ? -9.199 -7.592 -9.549 1.00 86.06 91 THR A C 1
ATOM 688 O O . THR A 1 91 ? -10.081 -7.123 -8.830 1.00 86.06 91 THR A O 1
ATOM 691 N N . LEU A 1 92 ? -9.040 -8.911 -9.708 1.00 90.50 92 LEU A N 1
ATOM 692 C CA . LEU A 1 92 ? -9.893 -9.892 -9.029 1.00 90.50 92 LEU A CA 1
ATOM 693 C C . LEU A 1 92 ? -9.756 -9.814 -7.505 1.00 90.50 92 LEU A C 1
ATOM 695 O O . LEU A 1 92 ? -10.767 -9.818 -6.802 1.00 90.50 92 LEU A O 1
ATOM 699 N N . MET A 1 93 ? -8.528 -9.680 -6.994 1.00 89.38 93 MET A N 1
ATOM 700 C CA . MET A 1 93 ? -8.285 -9.484 -5.562 1.00 89.38 93 MET A CA 1
ATOM 701 C C . MET A 1 93 ? -8.926 -8.192 -5.049 1.00 89.38 93 MET A C 1
ATOM 703 O O . MET A 1 93 ? -9.529 -8.205 -3.981 1.00 89.38 93 MET A O 1
ATOM 707 N N . ALA A 1 94 ? -8.856 -7.093 -5.803 1.00 86.50 94 ALA A N 1
ATOM 708 C CA . ALA A 1 94 ? -9.469 -5.821 -5.425 1.00 86.50 94 ALA A CA 1
ATOM 709 C C . ALA A 1 94 ? -10.991 -5.932 -5.342 1.00 86.50 94 ALA A C 1
ATOM 711 O O . ALA A 1 94 ? -11.586 -5.500 -4.354 1.00 86.50 94 ALA A O 1
ATOM 712 N N . ILE A 1 95 ? -11.620 -6.554 -6.340 1.00 87.75 95 ILE A N 1
ATOM 713 C CA . ILE A 1 95 ? -13.066 -6.797 -6.348 1.00 87.75 95 ILE A CA 1
ATOM 714 C C . ILE A 1 95 ? -13.451 -7.676 -5.156 1.00 87.75 95 ILE A C 1
ATOM 716 O O .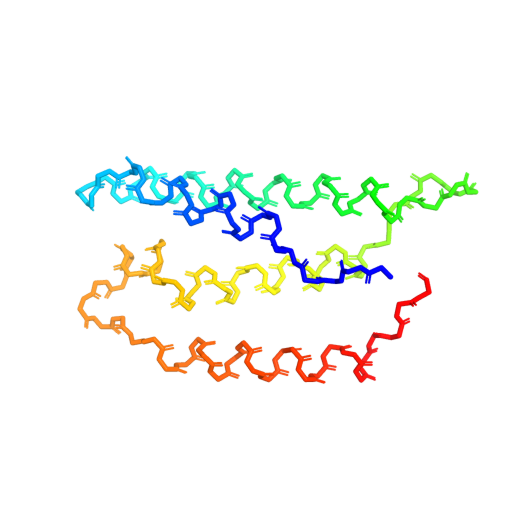 ILE A 1 95 ? -14.296 -7.281 -4.352 1.00 87.75 95 ILE A O 1
ATOM 720 N N . GLY A 1 96 ? -12.788 -8.826 -4.999 1.00 88.94 96 GLY A N 1
ATOM 721 C CA . GLY A 1 96 ? -13.044 -9.758 -3.905 1.00 88.94 96 GLY A CA 1
ATOM 722 C C . GLY A 1 96 ? -12.889 -9.093 -2.541 1.00 88.94 96 GLY A C 1
ATOM 723 O O . GLY A 1 96 ? -13.788 -9.170 -1.712 1.00 88.94 96 GLY A O 1
ATOM 724 N N . TRP A 1 97 ? -11.800 -8.356 -2.326 1.00 87.19 97 TRP A N 1
ATOM 725 C CA . TRP A 1 97 ? -11.549 -7.647 -1.074 1.00 87.19 97 TRP A CA 1
ATOM 726 C C . TRP A 1 97 ? -12.622 -6.597 -0.777 1.00 87.19 97 TRP A C 1
ATOM 728 O O . TRP A 1 97 ? -13.145 -6.539 0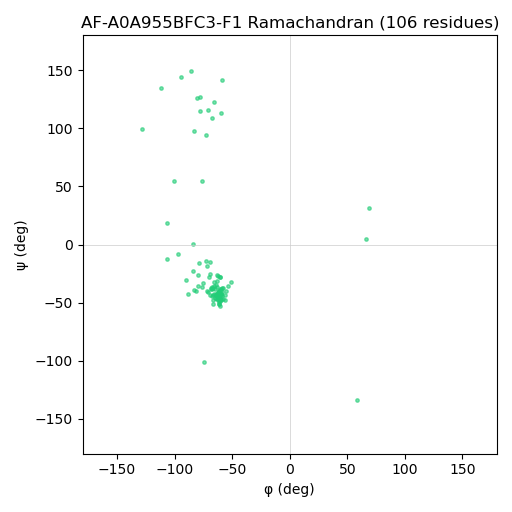.333 1.00 87.19 97 TRP A O 1
ATOM 738 N N . THR A 1 98 ? -13.012 -5.801 -1.774 1.00 83.12 98 THR A N 1
ATOM 739 C CA . THR A 1 98 ? -14.009 -4.734 -1.591 1.00 83.12 98 THR A CA 1
ATOM 740 C C . THR A 1 98 ? -15.397 -5.293 -1.261 1.00 83.12 98 THR A C 1
ATOM 742 O O . THR A 1 98 ? -16.138 -4.674 -0.501 1.00 83.12 98 THR A O 1
ATOM 745 N N . VAL A 1 99 ? -15.739 -6.475 -1.786 1.00 86.06 99 VAL A N 1
ATOM 746 C CA . VAL A 1 99 ? -17.011 -7.164 -1.507 1.00 86.06 99 VAL A CA 1
ATOM 747 C C . VAL A 1 99 ? -16.975 -7.930 -0.180 1.00 86.06 99 VAL A C 1
ATOM 749 O O . VAL A 1 99 ? -17.955 -7.916 0.561 1.00 86.06 99 VAL A O 1
ATOM 752 N N . LEU A 1 100 ? -15.859 -8.589 0.145 1.00 84.81 100 LEU A N 1
ATOM 753 C CA . LEU A 1 100 ? -15.737 -9.450 1.326 1.00 84.81 100 LEU A CA 1
ATOM 754 C C . LEU A 1 100 ? -15.510 -8.665 2.621 1.00 84.81 100 LEU A C 1
ATOM 756 O O . LEU A 1 10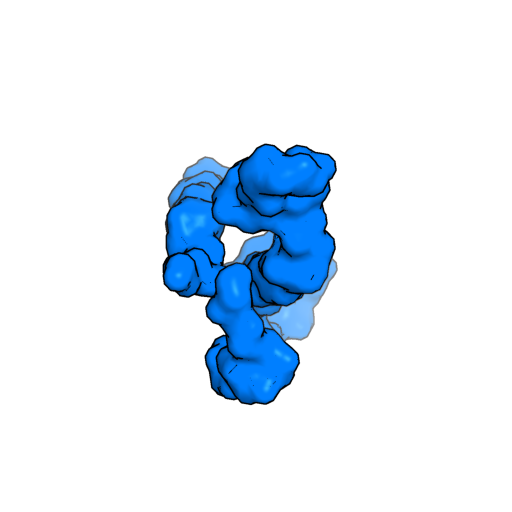0 ? -16.026 -9.054 3.666 1.00 84.81 100 LEU A O 1
ATOM 760 N N . VAL A 1 101 ? -14.765 -7.556 2.579 1.00 82.44 101 VAL A N 1
ATOM 761 C CA . VAL A 1 101 ? -14.435 -6.786 3.791 1.00 82.44 101 VAL A CA 1
ATOM 762 C C . VAL A 1 101 ? -15.679 -6.304 4.549 1.00 82.44 101 VAL A C 1
ATOM 764 O O . VAL A 1 101 ? -15.726 -6.538 5.753 1.00 82.44 101 VAL A O 1
ATOM 767 N N . PRO A 1 102 ? -16.715 -5.719 3.914 1.00 77.75 102 PRO A N 1
ATOM 768 C CA . PRO A 1 102 ? -17.938 -5.319 4.619 1.00 77.75 102 PRO A CA 1
ATOM 769 C C . PRO A 1 102 ? -18.714 -6.492 5.238 1.00 77.75 102 PRO A C 1
ATOM 771 O O . PRO A 1 102 ? -19.449 -6.298 6.205 1.00 77.75 102 PRO A O 1
ATOM 774 N N . LEU A 1 103 ? -18.572 -7.702 4.683 1.00 78.88 103 LEU A N 1
ATOM 775 C CA . LEU A 1 103 ? -19.229 -8.909 5.195 1.00 78.88 103 LEU A CA 1
ATOM 776 C C . LEU A 1 103 ? -18.533 -9.445 6.451 1.00 78.88 103 LEU A C 1
ATOM 778 O O . LEU A 1 103 ? -19.202 -9.932 7.360 1.00 78.88 103 LEU A O 1
ATOM 782 N N . VAL A 1 104 ? -17.202 -9.345 6.507 1.00 77.75 104 VAL A N 1
ATOM 783 C CA . VAL A 1 104 ? -16.376 -9.859 7.615 1.00 77.75 104 VAL A CA 1
ATOM 784 C C . VAL A 1 104 ? -16.174 -8.813 8.713 1.00 77.75 104 VAL A C 1
ATOM 786 O O . VAL A 1 104 ? -16.045 -9.158 9.886 1.00 77.75 104 VAL A O 1
ATOM 789 N N . TYR A 1 105 ? -16.157 -7.532 8.354 1.00 68.31 105 TYR A N 1
ATOM 790 C CA . TYR A 1 105 ? -15.856 -6.434 9.257 1.00 68.31 105 TYR A CA 1
ATOM 791 C C . TYR A 1 105 ? -16.944 -5.360 9.188 1.00 68.31 105 TYR A C 1
ATOM 793 O O . TYR A 1 105 ? -16.965 -4.497 8.307 1.00 68.31 105 TYR A O 1
ATOM 801 N N . LYS A 1 106 ? -17.855 -5.407 10.161 1.00 62.78 106 LYS A N 1
ATOM 802 C CA . LYS A 1 106 ? -18.810 -4.333 10.432 1.00 62.78 106 LYS A CA 1
ATOM 803 C C . LYS A 1 106 ?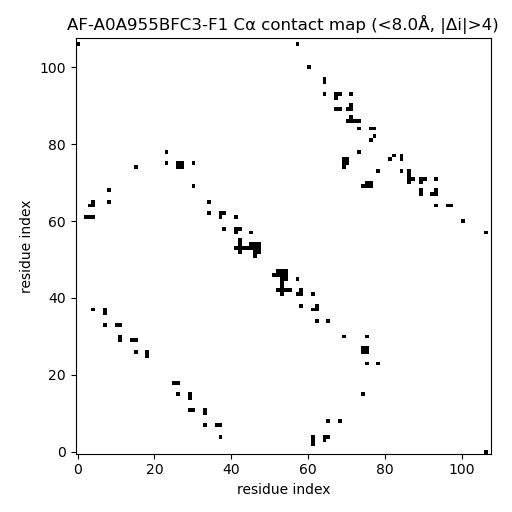 -18.083 -3.313 11.301 1.00 62.78 106 LYS A C 1
ATOM 805 O O . LYS A 1 106 ? -17.902 -3.545 12.489 1.00 62.78 106 LYS A O 1
ATOM 810 N N . GLY A 1 107 ? -17.562 -2.259 10.677 1.00 55.69 107 GLY A N 1
ATOM 811 C CA . GLY A 1 107 ? -16.882 -1.186 11.397 1.00 55.69 107 GLY A CA 1
ATOM 812 C C . GLY A 1 107 ? -17.832 -0.534 12.401 1.00 55.69 107 GLY A C 1
ATOM 813 O O . GLY A 1 107 ? -18.817 0.073 11.984 1.00 55.69 107 GLY A O 1
ATOM 814 N N . GLU A 1 108 ? -17.533 -0.700 13.686 1.00 45.00 108 GLU A N 1
ATOM 815 C CA . GLU A 1 108 ? -18.011 0.166 14.772 1.00 45.00 108 GLU A CA 1
ATOM 816 C C . GLU A 1 108 ? -17.163 1.441 14.823 1.00 45.00 108 GLU A C 1
ATOM 818 O O . GLU A 1 108 ? -15.921 1.319 14.684 1.00 45.00 108 GLU A O 1
#

pLDDT: mean 80.88, std 9.96, range [43.09, 92.12]

Radius of gyration: 14.94 Å; Cα contacts (8 Å, |Δi|>4): 88; chains: 1; bounding box: 33×23×45 Å

Mean predicted aligned error: 6.85 Å

Sequence (108 aa):
MKMIPGEIIAAYTAGAAAVPQDQSKWLIAWALFCGALLIVIRCQATKDPATGKCQKAAVAFSFVAFVIWLYVIGGPFKAIYGESFETWPGTLMAIGWTVLVPLVYKGE

Solvent-accessible surface area (backbone atoms only — not comparable to full-atom values): 6174 Å² total; per-residue (Å²): 130,84,72,67,62,58,68,52,51,51,52,44,53,56,52,53,72,69,49,59,84,88,46,46,69,57,44,40,54,49,52,52,50,44,50,53,50,50,48,54,54,40,36,63,76,42,39,38,88,88,77,69,46,46,49,63,66,62,36,51,57,43,50,54,53,49,53,35,47,44,38,46,71,42,51,47,49,29,64,72,48,48,92,77,54,67,50,66,68,26,48,52,48,44,54,51,48,68,62,45,46,64,76,77,48,77,84,127

Secondary structure (DSSP, 8-state):
---S-HHHHHHHHHHHHHS-TT-HHHHHHHHHHHHHHHHHHHHHHTB-TTT--B-HHHHHHHHHHHHHHHHHHTSHHHHHHGGG--SHHHHHHHHHHHHHHHHH----

Nearest PDB structures (foldseek):
  6hjx-assembly1_B  TM=4.120E-01  e=4.625E+00  Dickeya chrysanthemi
  1oed-assembly1_E  TM=5.479E-01  e=9.699E+00  Torpedo marmorata

Foldseek 3Di:
DPLAVPVLLVQLVVVLVVDDPVPLVVNVVSLVVSLVVLLVVQQVVQQDPVPRGHDVVSNVLSSVLSVLSCLLVCRNVCVVCPPNRDNVVSVVCNVCSVVVCVVVDDDD